Protein AF-A0A1V6IYC0-F1 (afdb_monomer_lite)

Sequence (148 aa):
MALGGWWGLRRTATATPRTLAKLHAVLAGYLLIMAGVLRLMAVGTWQHGTGGELAFLLLAVGVGIVVGWEFPLATRLHWAANPAAAARGAVYGADILGSCLGALLVSLWALPLYGIPATLLGLAALNLGMAAIARLPGSLRRMAPRHS

Structure (mmCIF, N/CA/C/O backbone):
data_AF-A0A1V6IYC0-F1
#
_entry.id   AF-A0A1V6IYC0-F1
#
loop_
_atom_site.group_PDB
_atom_site.id
_atom_site.type_symbol
_atom_site.label_atom_id
_atom_site.label_alt_id
_atom_site.label_comp_id
_atom_site.label_asym_id
_atom_site.label_entity_id
_atom_site.label_seq_id
_atom_site.pdbx_PDB_ins_code
_atom_site.Cartn_x
_atom_site.Cartn_y
_atom_site.Cartn_z
_atom_site.occupancy
_atom_site.B_iso_or_equiv
_atom_site.auth_seq_id
_atom_site.auth_comp_id
_atom_site.auth_asym_id
_atom_site.auth_atom_id
_atom_site.pdbx_PDB_model_num
ATOM 1 N N . MET A 1 1 ? 8.748 -6.567 6.849 1.00 80.62 1 MET A N 1
ATOM 2 C CA . MET A 1 1 ? 7.495 -6.875 7.574 1.00 80.62 1 MET A CA 1
ATOM 3 C C . MET A 1 1 ? 7.713 -6.906 9.085 1.00 80.62 1 MET A C 1
ATOM 5 O O . MET A 1 1 ? 7.241 -5.999 9.757 1.00 80.62 1 MET A O 1
ATOM 9 N N . ALA A 1 2 ? 8.487 -7.859 9.626 1.00 86.81 2 ALA A N 1
ATOM 10 C CA . ALA A 1 2 ? 8.685 -8.009 11.079 1.00 86.81 2 ALA A CA 1
ATOM 11 C C . ALA A 1 2 ? 9.170 -6.731 11.799 1.00 86.81 2 ALA A C 1
ATOM 13 O O . ALA A 1 2 ? 8.614 -6.360 12.830 1.00 86.81 2 ALA A O 1
ATOM 14 N N . LEU A 1 3 ? 10.142 -6.013 11.219 1.00 87.06 3 LEU A N 1
ATOM 15 C CA . LEU A 1 3 ? 10.632 -4.732 11.754 1.00 87.06 3 LEU A CA 1
ATOM 16 C C . LEU A 1 3 ? 9.527 -3.668 11.851 1.00 87.06 3 LEU A C 1
ATOM 18 O O . LEU A 1 3 ? 9.419 -2.982 12.865 1.00 87.06 3 LEU A O 1
ATOM 22 N N . GLY A 1 4 ? 8.682 -3.564 10.823 1.00 85.19 4 GLY A N 1
ATOM 23 C CA . GLY A 1 4 ? 7.540 -2.649 10.792 1.00 85.19 4 GLY A CA 1
ATOM 24 C C . GLY A 1 4 ? 6.490 -2.978 11.847 1.00 85.19 4 GLY A C 1
ATOM 25 O O . GLY A 1 4 ? 6.042 -2.091 12.569 1.00 85.19 4 GLY A O 1
ATOM 26 N N . GLY A 1 5 ? 6.159 -4.263 12.000 1.00 85.31 5 GLY A N 1
ATOM 27 C CA . GLY A 1 5 ? 5.210 -4.730 13.013 1.00 85.31 5 GLY A CA 1
ATOM 28 C C . GLY A 1 5 ? 5.706 -4.492 14.435 1.00 85.31 5 GLY A C 1
ATOM 29 O O . GLY A 1 5 ? 4.982 -3.940 15.263 1.00 85.31 5 GLY A O 1
ATOM 30 N N . TRP A 1 6 ? 6.971 -4.821 14.708 1.00 86.19 6 TRP A N 1
ATOM 31 C CA . TRP A 1 6 ? 7.609 -4.559 15.999 1.00 86.19 6 TRP A CA 1
ATOM 32 C C . TRP A 1 6 ? 7.639 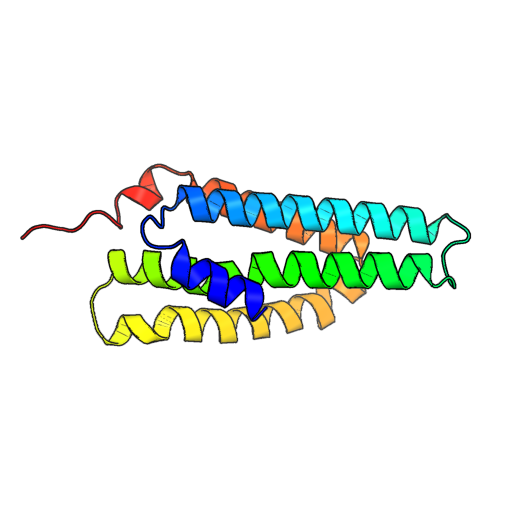-3.067 16.338 1.00 86.19 6 TRP A C 1
ATOM 34 O O . TRP A 1 6 ? 7.273 -2.665 17.446 1.00 86.19 6 TRP A O 1
ATOM 44 N N . TRP A 1 7 ? 8.030 -2.231 15.373 1.00 84.50 7 TRP A N 1
ATOM 45 C CA . TRP A 1 7 ? 8.037 -0.784 15.551 1.00 84.50 7 TRP A CA 1
ATOM 46 C C . TRP A 1 7 ? 6.620 -0.242 15.772 1.00 84.50 7 TRP A C 1
ATOM 48 O O . TRP A 1 7 ? 6.386 0.583 16.663 1.00 84.50 7 TRP A O 1
ATOM 58 N N . GLY A 1 8 ? 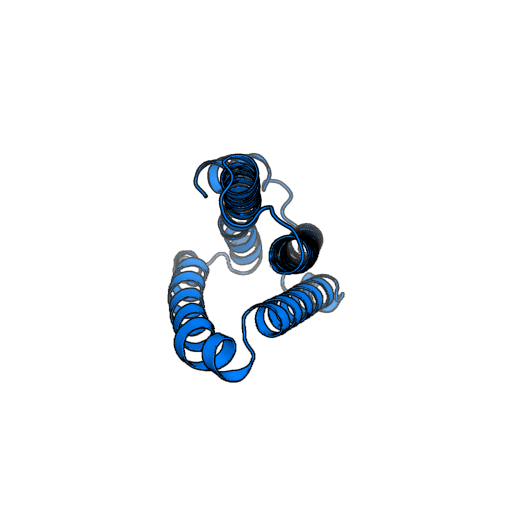5.655 -0.770 15.023 1.00 82.12 8 GLY A N 1
ATOM 59 C CA . GLY A 1 8 ? 4.251 -0.433 15.143 1.00 82.12 8 GLY A CA 1
ATOM 60 C C . GLY A 1 8 ? 3.669 -0.752 16.511 1.00 82.12 8 GLY A C 1
ATOM 61 O O . GLY A 1 8 ? 3.009 0.103 17.098 1.00 82.12 8 GLY A O 1
ATOM 62 N N . LEU A 1 9 ? 3.971 -1.917 17.088 1.00 84.88 9 LEU A N 1
ATOM 63 C CA . LEU A 1 9 ? 3.534 -2.273 18.444 1.00 84.88 9 LEU A CA 1
ATOM 64 C C . LEU A 1 9 ? 4.001 -1.256 19.495 1.00 84.88 9 LEU A C 1
ATOM 66 O O . LEU A 1 9 ? 3.251 -0.943 20.418 1.00 84.88 9 LEU A O 1
ATOM 70 N N . ARG A 1 10 ? 5.216 -0.714 19.340 1.00 82.31 10 ARG A N 1
ATOM 71 C CA . ARG A 1 10 ? 5.810 0.243 20.288 1.00 82.31 10 ARG A CA 1
ATOM 72 C C . ARG A 1 10 ? 5.274 1.667 20.144 1.00 82.31 10 ARG A C 1
ATOM 74 O O . ARG A 1 10 ? 5.254 2.400 21.126 1.00 82.31 10 ARG A O 1
ATOM 81 N N . ARG A 1 11 ? 4.859 2.083 18.941 1.00 76.56 11 ARG A N 1
ATOM 82 C CA . ARG A 1 11 ? 4.431 3.470 18.654 1.00 76.56 11 ARG A CA 1
ATOM 83 C C . ARG A 1 11 ? 2.922 3.666 18.504 1.00 76.56 11 ARG A C 1
ATOM 85 O O . ARG A 1 11 ? 2.473 4.794 18.339 1.00 76.56 11 ARG A O 1
ATOM 92 N N . THR A 1 12 ? 2.122 2.607 18.585 1.00 68.06 12 THR A N 1
ATOM 93 C CA . THR A 1 12 ? 0.657 2.675 18.400 1.00 68.06 12 THR A CA 1
ATOM 94 C C . THR A 1 12 ? -0.134 3.049 19.659 1.00 68.06 12 THR A C 1
ATOM 96 O O . THR A 1 12 ? -1.361 2.982 19.644 1.00 68.06 12 THR A O 1
ATOM 99 N N . ALA A 1 13 ? 0.529 3.510 20.728 1.00 66.50 13 ALA A N 1
ATOM 100 C CA . ALA A 1 13 ? -0.144 3.994 21.939 1.00 66.50 13 ALA A CA 1
ATOM 101 C C . ALA A 1 13 ? -1.122 5.158 21.662 1.00 66.50 13 ALA A C 1
ATOM 103 O O . ALA A 1 13 ? -2.119 5.301 22.360 1.00 66.50 13 ALA A O 1
ATOM 104 N N . THR A 1 14 ? -0.874 5.947 20.609 1.00 66.06 14 THR A N 1
ATOM 105 C CA . THR A 1 14 ? -1.708 7.078 20.165 1.00 66.06 14 THR A CA 1
ATOM 106 C C . THR A 1 14 ? -2.239 6.877 18.740 1.00 66.06 14 THR A C 1
ATOM 108 O O . THR A 1 14 ? -2.252 7.794 17.916 1.00 66.06 14 THR A O 1
ATOM 111 N N . ALA A 1 15 ? -2.645 5.647 18.405 1.00 76.81 15 ALA A N 1
ATOM 112 C CA . ALA A 1 15 ? -3.233 5.327 17.107 1.00 76.81 15 ALA A CA 1
ATOM 113 C C . ALA A 1 15 ? -4.464 6.209 16.826 1.00 76.81 15 ALA A C 1
ATOM 115 O O . ALA A 1 15 ? -5.441 6.187 17.568 1.00 76.81 15 ALA A O 1
ATOM 116 N N . THR A 1 16 ? -4.424 6.978 15.735 1.00 84.88 16 THR A N 1
ATOM 117 C CA . THR A 1 16 ? -5.553 7.805 15.283 1.00 84.88 16 THR A CA 1
ATOM 118 C C . THR A 1 16 ? -5.865 7.526 13.813 1.00 84.88 16 THR A C 1
ATOM 120 O O . THR A 1 16 ? -4.962 7.129 13.068 1.00 84.88 16 THR A O 1
ATOM 123 N N . PRO A 1 17 ? -7.093 7.812 13.342 1.00 85.44 17 PRO A N 1
ATOM 124 C CA . PRO A 1 17 ? -7.421 7.745 11.915 1.00 85.44 17 PRO A CA 1
ATOM 125 C C . PRO A 1 17 ? -6.500 8.609 11.042 1.00 85.44 17 PRO A C 1
ATOM 127 O O . PRO A 1 17 ? -6.187 8.252 9.911 1.00 85.44 17 PRO A O 1
ATOM 130 N N . ARG A 1 18 ? -5.956 9.706 11.591 1.00 87.50 18 ARG A N 1
ATOM 131 C CA . ARG A 1 18 ? -4.946 10.528 10.905 1.00 87.50 18 ARG A CA 1
ATOM 132 C C . ARG A 1 18 ? -3.634 9.778 10.678 1.00 87.50 18 ARG A C 1
ATOM 134 O O . ARG A 1 18 ? -3.000 9.987 9.648 1.00 87.50 18 ARG A O 1
ATOM 141 N N . THR A 1 19 ? -3.216 8.927 11.613 1.00 89.75 19 THR A N 1
ATOM 142 C CA . THR A 1 19 ? -2.029 8.075 11.447 1.00 89.75 19 THR A CA 1
ATOM 143 C C . THR A 1 19 ? -2.251 7.060 10.328 1.00 89.75 19 THR A C 1
ATOM 145 O O . THR A 1 19 ? -1.375 6.904 9.483 1.00 89.75 19 THR A O 1
ATOM 148 N N . LEU A 1 20 ? -3.443 6.457 10.258 1.00 90.38 20 LEU A N 1
ATOM 149 C CA . LEU A 1 20 ? -3.821 5.550 9.169 1.00 90.38 20 LEU A CA 1
ATOM 150 C C . LEU A 1 20 ? -3.839 6.278 7.814 1.00 90.38 20 LEU A C 1
ATOM 152 O O . LEU A 1 20 ? -3.267 5.801 6.839 1.00 90.38 20 LEU A O 1
ATOM 156 N N . ALA A 1 21 ? -4.392 7.494 7.773 1.00 93.00 21 ALA A N 1
ATOM 157 C CA . ALA A 1 21 ? -4.380 8.323 6.572 1.00 93.00 21 ALA A CA 1
ATOM 158 C C . ALA A 1 21 ? -2.961 8.669 6.096 1.00 93.00 21 ALA A C 1
ATOM 160 O O . ALA A 1 21 ? -2.693 8.702 4.896 1.00 93.00 21 ALA A O 1
ATOM 161 N N . LYS A 1 22 ? -2.044 8.958 7.028 1.00 93.12 22 LYS A N 1
ATOM 162 C CA . LYS A 1 22 ? -0.630 9.196 6.706 1.00 93.12 22 LYS A CA 1
ATOM 163 C C . LYS A 1 22 ? 0.027 7.936 6.147 1.00 93.12 22 LYS A C 1
ATOM 165 O O . LYS A 1 22 ? 0.766 8.050 5.178 1.00 93.12 22 LYS A O 1
ATOM 170 N N . LEU A 1 23 ? -0.264 6.766 6.715 1.00 94.00 23 LEU A N 1
ATOM 171 C CA . LEU A 1 23 ? 0.291 5.492 6.259 1.00 94.00 23 LEU A CA 1
ATOM 172 C C . LEU A 1 23 ? -0.112 5.203 4.807 1.00 94.00 23 LEU A C 1
ATOM 174 O O . LEU A 1 23 ? 0.765 5.004 3.970 1.00 94.00 23 LEU A O 1
ATOM 178 N N . HIS A 1 24 ? -1.401 5.303 4.469 1.00 95.88 24 HIS A N 1
ATOM 179 C CA . HIS A 1 24 ? -1.846 5.124 3.083 1.00 95.88 24 HIS A CA 1
ATOM 180 C C . HIS A 1 24 ? -1.289 6.193 2.130 1.00 95.88 24 HIS A C 1
ATOM 182 O O . HIS A 1 24 ? -0.925 5.879 1.001 1.00 95.88 24 HIS A O 1
ATOM 188 N N . ALA A 1 25 ? -1.135 7.447 2.572 1.00 96.25 25 ALA A N 1
ATOM 189 C CA . ALA A 1 25 ? -0.479 8.472 1.754 1.00 96.25 25 ALA A CA 1
ATOM 190 C C . ALA A 1 25 ? 1.003 8.143 1.476 1.00 96.25 25 ALA A C 1
ATOM 192 O O . ALA A 1 25 ? 1.482 8.359 0.364 1.00 96.25 25 ALA A O 1
ATOM 193 N N . VAL A 1 26 ? 1.719 7.587 2.460 1.00 96.38 26 VAL A N 1
ATOM 194 C CA . VAL A 1 26 ? 3.101 7.109 2.289 1.00 96.38 26 VAL A CA 1
ATOM 195 C C . VAL A 1 26 ? 3.151 5.919 1.330 1.00 96.38 26 VAL A C 1
ATOM 197 O O . VAL A 1 26 ? 4.012 5.901 0.455 1.00 96.38 26 VAL A O 1
ATOM 200 N N . LEU A 1 27 ? 2.220 4.965 1.432 1.00 96.69 27 LEU A N 1
ATOM 201 C CA . LEU A 1 27 ? 2.122 3.841 0.493 1.00 96.69 27 LEU A CA 1
ATOM 202 C C . LEU A 1 27 ? 1.836 4.309 -0.938 1.00 96.69 27 LEU A C 1
ATOM 204 O O . LEU A 1 27 ? 2.471 3.829 -1.873 1.00 96.69 27 LEU A O 1
ATOM 208 N N . ALA A 1 28 ? 0.946 5.288 -1.120 1.00 97.56 28 ALA A N 1
ATOM 209 C CA . ALA A 1 28 ? 0.713 5.894 -2.427 1.00 97.56 28 ALA A CA 1
ATOM 210 C C . ALA A 1 28 ? 1.990 6.537 -2.984 1.00 97.56 28 ALA A C 1
ATOM 212 O O . ALA A 1 28 ? 2.366 6.271 -4.123 1.00 97.56 28 ALA A O 1
ATOM 213 N N . GLY A 1 29 ? 2.696 7.329 -2.170 1.00 97.12 29 GLY A N 1
ATOM 214 C CA . GLY A 1 29 ? 3.981 7.917 -2.552 1.00 97.12 29 GLY A CA 1
ATOM 215 C C . GLY A 1 29 ? 5.020 6.858 -2.928 1.00 97.12 29 GLY A C 1
ATOM 216 O O . GLY A 1 29 ? 5.684 6.988 -3.952 1.00 97.12 29 GLY A O 1
ATOM 217 N N . TYR A 1 30 ? 5.108 5.773 -2.158 1.00 96.25 30 TYR A N 1
ATOM 218 C CA . TYR A 1 30 ? 5.981 4.640 -2.455 1.00 96.25 30 TYR A CA 1
ATOM 219 C C . TYR A 1 30 ? 5.653 3.996 -3.809 1.00 96.25 30 TYR A C 1
ATOM 221 O O . TYR A 1 30 ? 6.560 3.745 -4.598 1.00 96.25 30 TYR A O 1
ATOM 229 N N . LEU A 1 31 ? 4.373 3.765 -4.111 1.00 96.44 31 LEU A N 1
ATOM 230 C CA . LEU A 1 31 ? 3.940 3.181 -5.385 1.00 96.44 31 LEU A CA 1
ATOM 231 C C . LEU A 1 31 ? 4.273 4.089 -6.578 1.00 96.44 31 LEU A C 1
ATOM 233 O O . LEU A 1 31 ? 4.700 3.594 -7.620 1.00 96.44 31 LEU A O 1
ATOM 237 N N . LEU A 1 32 ? 4.148 5.410 -6.417 1.00 96.19 32 LEU A N 1
ATOM 238 C CA . LEU A 1 32 ? 4.557 6.383 -7.435 1.00 96.19 32 LEU A CA 1
ATOM 239 C C . LEU A 1 32 ? 6.076 6.394 -7.641 1.00 96.19 32 LEU A C 1
ATOM 241 O O . LEU A 1 32 ? 6.537 6.411 -8.782 1.00 96.19 32 LEU A O 1
ATOM 245 N N . ILE A 1 33 ? 6.852 6.337 -6.553 1.00 94.00 33 ILE A N 1
ATOM 246 C CA . ILE A 1 33 ? 8.314 6.216 -6.615 1.00 94.00 33 ILE A CA 1
ATOM 247 C C . ILE A 1 33 ? 8.696 4.924 -7.338 1.00 94.00 33 ILE A C 1
ATOM 249 O O . ILE A 1 33 ? 9.504 4.970 -8.259 1.00 94.00 33 ILE A O 1
ATOM 253 N N . MET A 1 34 ? 8.082 3.792 -6.983 1.00 91.75 34 MET A N 1
ATOM 254 C CA . MET A 1 34 ? 8.319 2.503 -7.636 1.00 91.75 34 MET A CA 1
ATOM 255 C C . MET A 1 34 ? 8.002 2.569 -9.135 1.00 91.75 34 MET A C 1
ATOM 257 O O . MET A 1 34 ? 8.819 2.151 -9.950 1.00 91.75 34 MET A O 1
ATOM 261 N N . ALA A 1 35 ? 6.864 3.151 -9.524 1.00 92.44 35 ALA A N 1
ATOM 262 C CA . ALA A 1 35 ? 6.512 3.332 -10.932 1.00 92.44 35 ALA A CA 1
ATOM 263 C C . ALA A 1 35 ? 7.540 4.202 -11.681 1.00 92.44 35 ALA A C 1
ATOM 265 O O . ALA A 1 35 ? 7.922 3.879 -12.807 1.00 92.44 35 ALA A O 1
ATOM 266 N N . GLY A 1 36 ? 8.025 5.275 -11.047 1.00 90.31 36 GLY A N 1
ATOM 267 C CA . GLY A 1 36 ? 9.087 6.126 -11.583 1.00 90.31 36 GLY A CA 1
ATOM 268 C C . GLY A 1 36 ? 10.410 5.380 -11.753 1.00 90.31 36 GLY A C 1
ATOM 269 O O . GLY A 1 36 ? 10.997 5.421 -12.832 1.00 90.31 36 GLY A O 1
ATOM 270 N N . VAL A 1 37 ? 10.845 4.644 -10.727 1.00 88.06 37 VAL A N 1
ATOM 271 C CA . VAL A 1 37 ? 12.069 3.829 -10.756 1.00 88.06 37 VAL A CA 1
ATOM 272 C C . VAL A 1 37 ? 11.992 2.783 -11.864 1.00 88.06 37 VAL A C 1
ATOM 274 O O . VAL A 1 37 ? 12.907 2.706 -12.677 1.00 88.06 37 VAL A O 1
ATOM 277 N N . LEU A 1 38 ? 10.891 2.036 -11.966 1.00 87.12 38 LEU A N 1
ATOM 278 C CA . LEU A 1 38 ? 10.713 1.039 -13.025 1.00 87.12 38 LEU A CA 1
ATOM 279 C C . LEU A 1 38 ? 10.727 1.668 -14.420 1.00 87.12 38 LEU A C 1
ATOM 281 O O . LEU A 1 38 ? 11.310 1.101 -15.340 1.00 87.12 38 LEU A O 1
ATOM 285 N N . ARG A 1 39 ? 10.144 2.860 -14.588 1.00 87.19 39 ARG A N 1
ATOM 286 C CA . ARG A 1 39 ? 10.190 3.586 -15.863 1.00 87.19 39 ARG A CA 1
ATOM 287 C C . ARG A 1 39 ? 11.608 4.033 -16.223 1.00 87.19 39 ARG A C 1
ATOM 289 O O . ARG A 1 39 ? 11.990 3.921 -17.382 1.00 87.19 39 ARG A O 1
ATOM 296 N N . LEU A 1 40 ? 12.388 4.514 -15.256 1.00 84.69 40 LEU A N 1
ATOM 297 C CA . LEU A 1 40 ? 13.792 4.877 -15.473 1.00 84.69 40 LEU A CA 1
ATOM 298 C C . LEU A 1 40 ? 14.640 3.646 -15.821 1.00 84.69 40 LEU A C 1
ATOM 300 O O . LEU A 1 40 ? 15.459 3.706 -16.735 1.00 84.69 40 LEU A O 1
ATOM 304 N N . MET A 1 41 ? 14.394 2.519 -15.151 1.00 80.50 41 MET A N 1
ATOM 305 C CA . MET A 1 41 ? 15.053 1.238 -15.434 1.00 80.50 41 MET A CA 1
ATOM 306 C C . MET A 1 41 ? 14.681 0.684 -16.814 1.00 80.50 41 MET A C 1
ATOM 308 O O . MET A 1 41 ? 15.516 0.073 -17.471 1.00 80.50 41 MET A O 1
ATOM 312 N N . ALA A 1 42 ? 13.452 0.921 -17.280 1.00 80.44 42 ALA A N 1
ATOM 313 C CA . ALA A 1 42 ? 13.000 0.485 -18.599 1.00 80.44 42 ALA A CA 1
ATOM 314 C C . ALA A 1 42 ? 13.670 1.245 -19.759 1.00 80.44 42 ALA A C 1
ATOM 316 O O . ALA A 1 42 ? 13.773 0.700 -20.853 1.00 80.44 42 ALA A O 1
ATOM 317 N N . VAL A 1 43 ? 14.107 2.490 -19.535 1.00 79.50 43 VAL A N 1
ATOM 318 C CA . VAL A 1 43 ? 14.720 3.351 -20.568 1.00 79.50 43 VAL A CA 1
ATOM 319 C C . VAL A 1 43 ? 16.254 3.404 -20.448 1.00 79.50 43 VAL A C 1
ATOM 321 O O . VAL A 1 43 ? 16.936 3.775 -21.400 1.00 79.50 43 VAL A O 1
ATOM 324 N N . GLY A 1 44 ? 16.819 3.044 -19.292 1.00 70.06 44 GLY A N 1
ATOM 325 C CA . GLY A 1 44 ? 18.258 3.088 -19.020 1.00 70.06 44 GLY A CA 1
ATOM 326 C C . GLY A 1 44 ? 18.994 1.757 -19.222 1.00 70.06 44 GLY A C 1
ATOM 327 O O . GLY A 1 44 ? 18.404 0.685 -19.259 1.00 70.06 44 GLY A O 1
ATOM 328 N N . THR A 1 45 ? 20.328 1.815 -19.249 1.00 63.41 45 THR A N 1
ATOM 329 C CA . THR A 1 45 ? 21.243 0.653 -19.345 1.00 63.41 45 THR A CA 1
ATOM 330 C C . THR A 1 45 ? 21.339 -0.190 -18.061 1.00 63.41 45 THR A C 1
ATOM 332 O O . THR A 1 45 ? 22.124 -1.132 -17.986 1.00 63.41 45 THR A O 1
ATOM 335 N N . TRP A 1 46 ? 20.542 0.125 -17.036 1.00 57.53 46 TRP A N 1
ATOM 336 C CA . TRP A 1 46 ? 20.622 -0.441 -15.680 1.00 57.53 46 TRP A CA 1
ATOM 337 C C . TRP A 1 46 ? 19.895 -1.786 -15.527 1.00 57.53 46 TRP A C 1
ATOM 339 O O . TRP A 1 46 ? 19.641 -2.235 -14.413 1.00 57.53 46 TRP A O 1
ATOM 349 N N . GLN A 1 47 ? 19.565 -2.445 -16.638 1.00 62.81 47 GLN A N 1
ATOM 350 C CA . GLN A 1 47 ? 18.758 -3.665 -16.643 1.00 62.81 47 GLN A CA 1
ATOM 351 C C . GLN A 1 47 ? 19.465 -4.878 -16.007 1.00 62.81 47 GLN A C 1
ATOM 353 O O . GLN A 1 47 ? 18.782 -5.781 -15.539 1.00 62.81 47 GLN A O 1
ATOM 358 N N . HIS A 1 48 ? 20.806 -4.898 -15.952 1.00 60.56 48 HIS A N 1
ATOM 359 C CA . HIS A 1 48 ? 21.587 -6.075 -15.525 1.00 60.56 48 HIS A CA 1
ATOM 360 C C . HIS A 1 48 ? 22.749 -5.743 -14.564 1.00 60.56 48 HIS A C 1
ATOM 362 O O . HIS A 1 48 ? 23.812 -6.355 -14.630 1.00 60.56 48 HIS A O 1
ATOM 368 N N . GLY A 1 49 ? 22.581 -4.747 -13.688 1.00 72.75 49 GLY A N 1
ATOM 369 C CA . GLY A 1 49 ? 23.620 -4.325 -12.740 1.00 72.75 49 GLY A CA 1
ATOM 370 C C . GLY A 1 49 ? 23.232 -4.520 -11.275 1.00 72.75 49 GLY A C 1
ATOM 371 O O . GLY A 1 49 ? 22.077 -4.324 -10.899 1.00 72.75 49 GLY A O 1
ATOM 372 N N . THR A 1 50 ? 24.227 -4.777 -10.422 1.00 80.94 50 THR A N 1
ATOM 373 C CA . THR A 1 50 ? 24.085 -4.860 -8.952 1.00 80.94 50 THR A CA 1
ATOM 374 C C . THR A 1 50 ? 23.407 -3.629 -8.335 1.00 80.94 50 THR A C 1
ATOM 376 O O . THR A 1 50 ? 22.748 -3.725 -7.301 1.00 80.94 50 THR A O 1
ATOM 379 N N . GLY A 1 51 ? 23.512 -2.464 -8.986 1.00 81.69 51 GLY A N 1
ATOM 380 C CA . GLY A 1 51 ? 22.826 -1.238 -8.573 1.00 81.69 51 GLY A CA 1
ATOM 381 C C . GLY A 1 51 ? 21.296 -1.311 -8.669 1.00 81.69 51 GLY A C 1
ATOM 382 O O . GLY A 1 51 ? 20.613 -0.800 -7.782 1.00 81.69 51 GLY A O 1
ATOM 383 N N . GLY A 1 52 ? 20.747 -1.961 -9.702 1.00 81.94 52 GLY A N 1
ATOM 384 C CA . GLY A 1 52 ? 19.298 -2.122 -9.877 1.00 81.94 52 GLY A CA 1
ATOM 385 C C . GLY A 1 52 ? 18.700 -3.091 -8.856 1.00 81.94 52 GLY A C 1
ATOM 386 O O . GLY A 1 52 ? 17.678 -2.793 -8.235 1.00 81.94 52 GLY A O 1
ATOM 387 N N . GLU A 1 53 ? 19.390 -4.205 -8.608 1.00 85.62 53 GLU A N 1
ATOM 388 C CA . GLU A 1 53 ? 19.022 -5.182 -7.578 1.00 85.62 53 GLU A CA 1
ATOM 389 C C . GLU A 1 53 ? 19.034 -4.562 -6.180 1.00 85.62 53 GLU A C 1
ATOM 391 O O . GLU A 1 53 ? 18.068 -4.702 -5.427 1.00 85.62 53 GLU A O 1
ATOM 396 N N . LEU A 1 54 ? 20.089 -3.813 -5.839 1.00 88.50 54 LEU A N 1
ATOM 397 C CA . LEU A 1 54 ? 20.185 -3.141 -4.547 1.00 88.50 54 LEU A CA 1
ATOM 398 C C . LEU A 1 54 ? 19.064 -2.111 -4.364 1.00 88.50 54 LEU A C 1
ATOM 400 O O . LEU A 1 54 ? 18.444 -2.064 -3.302 1.00 88.50 54 LEU A O 1
ATOM 404 N N . ALA A 1 55 ? 18.762 -1.317 -5.395 1.00 85.31 55 ALA A N 1
ATOM 405 C CA . ALA A 1 55 ? 17.654 -0.366 -5.356 1.00 85.31 55 ALA A CA 1
ATOM 406 C C . ALA A 1 55 ? 16.308 -1.073 -5.121 1.00 85.31 55 ALA A C 1
ATOM 408 O O . ALA A 1 55 ? 15.525 -0.646 -4.269 1.00 85.31 55 ALA A O 1
ATOM 409 N N . PHE A 1 56 ? 16.059 -2.185 -5.817 1.00 85.81 56 PHE A N 1
ATOM 410 C CA . PHE A 1 56 ? 14.856 -2.991 -5.630 1.00 85.81 56 PHE A CA 1
ATOM 411 C C . PHE A 1 56 ? 14.764 -3.575 -4.213 1.00 85.81 56 PHE A C 1
ATOM 413 O O . PHE A 1 56 ? 13.717 -3.470 -3.572 1.00 85.81 56 PHE A O 1
ATOM 420 N N . LEU A 1 57 ? 15.858 -4.126 -3.679 1.00 91.44 57 LEU A N 1
ATOM 421 C CA . LEU A 1 57 ? 15.908 -4.674 -2.321 1.00 91.44 57 LEU A CA 1
ATOM 422 C C . LEU A 1 57 ? 15.657 -3.602 -1.257 1.00 91.44 57 LEU A C 1
ATOM 424 O O . LEU A 1 57 ? 14.882 -3.827 -0.328 1.00 91.44 57 LEU A O 1
ATOM 428 N N . LEU A 1 58 ? 16.255 -2.418 -1.399 1.00 91.56 58 LEU A N 1
ATOM 429 C CA . LEU A 1 58 ? 16.024 -1.297 -0.485 1.00 91.56 58 LEU A CA 1
ATOM 430 C C . LEU A 1 58 ? 14.562 -0.840 -0.517 1.00 91.56 58 LEU A C 1
ATOM 432 O O . LEU A 1 58 ? 13.959 -0.614 0.536 1.00 91.56 58 LEU A O 1
ATOM 436 N N . LEU A 1 59 ? 13.963 -0.768 -1.708 1.00 91.44 59 LEU A N 1
ATOM 437 C CA . LEU A 1 59 ? 12.539 -0.484 -1.860 1.00 91.44 59 LEU A CA 1
ATOM 438 C C . LEU A 1 59 ? 11.681 -1.574 -1.203 1.00 91.44 59 LEU A C 1
ATOM 440 O O . LEU A 1 59 ? 10.714 -1.239 -0.515 1.00 91.44 59 LEU A O 1
ATOM 444 N N . ALA A 1 60 ? 12.020 -2.854 -1.370 1.00 92.38 60 ALA A N 1
ATOM 445 C CA . ALA A 1 60 ? 11.300 -3.976 -0.769 1.00 92.38 60 ALA A CA 1
ATOM 446 C C . ALA A 1 60 ? 11.365 -3.949 0.770 1.00 92.38 60 ALA A C 1
ATOM 448 O O . ALA A 1 60 ? 10.351 -4.138 1.450 1.00 92.38 60 ALA A O 1
ATOM 449 N N . VAL A 1 61 ? 12.534 -3.640 1.337 1.00 93.94 61 VAL A N 1
ATOM 450 C CA . VAL A 1 61 ? 12.698 -3.431 2.783 1.00 93.94 61 VAL A CA 1
ATOM 451 C C . VAL A 1 61 ? 11.842 -2.255 3.252 1.00 93.94 61 VAL A C 1
ATOM 453 O O . VAL A 1 61 ? 11.103 -2.393 4.230 1.00 93.94 61 VAL A O 1
ATOM 456 N N . GLY A 1 62 ? 11.891 -1.128 2.536 1.00 93.12 62 GLY A N 1
ATOM 457 C CA . GLY A 1 62 ? 11.136 0.081 2.860 1.00 93.12 62 GLY A CA 1
ATOM 458 C C . GLY A 1 62 ? 9.631 -0.170 2.948 1.00 93.12 62 GLY A C 1
ATOM 459 O O . GLY A 1 62 ? 9.025 0.076 3.994 1.00 93.12 62 GLY A O 1
ATOM 460 N N . VAL A 1 63 ? 9.025 -0.734 1.900 1.00 94.06 63 VAL A N 1
ATOM 461 C CA . VAL A 1 63 ? 7.584 -1.049 1.920 1.00 94.06 63 VAL A CA 1
ATOM 462 C C . VAL A 1 63 ? 7.249 -2.113 2.951 1.00 94.06 63 VAL A C 1
ATOM 464 O O . VAL A 1 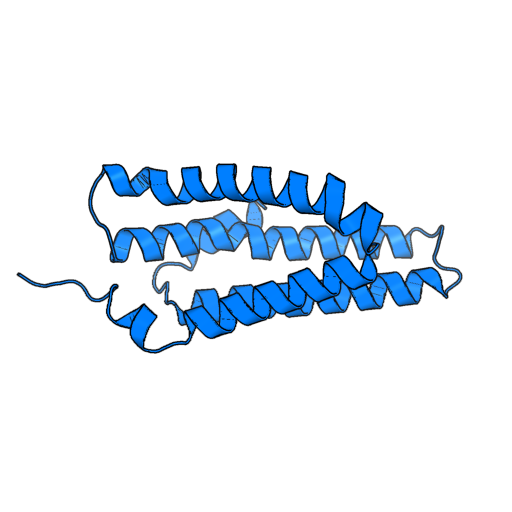63 ? 6.240 -2.002 3.640 1.00 94.06 63 VAL A O 1
ATOM 467 N N . GLY A 1 64 ? 8.131 -3.095 3.150 1.00 93.38 64 GLY A N 1
ATOM 468 C CA . GLY A 1 64 ? 7.956 -4.109 4.177 1.00 93.38 64 GLY A CA 1
ATOM 469 C C . GLY A 1 64 ? 7.923 -3.533 5.595 1.00 93.38 64 GLY A C 1
ATOM 470 O O . GLY A 1 64 ? 7.317 -4.142 6.475 1.00 93.38 64 GLY A O 1
ATOM 471 N N . ILE A 1 65 ? 8.573 -2.400 5.863 1.00 93.06 65 ILE A N 1
ATOM 472 C CA . ILE A 1 65 ? 8.463 -1.699 7.151 1.00 93.06 65 ILE A CA 1
ATOM 473 C C . ILE A 1 65 ? 7.120 -0.968 7.238 1.00 93.06 65 ILE A C 1
ATOM 475 O O . ILE A 1 65 ? 6.433 -1.088 8.251 1.00 93.06 65 ILE A O 1
ATOM 479 N N . VAL A 1 66 ? 6.725 -0.249 6.185 1.00 92.44 66 VAL A N 1
ATOM 480 C CA . VAL A 1 66 ? 5.477 0.534 6.174 1.00 92.44 66 VAL A CA 1
ATOM 481 C C . VAL A 1 66 ? 4.251 -0.374 6.303 1.00 92.44 66 VAL A C 1
ATOM 483 O O . VAL A 1 66 ? 3.451 -0.180 7.215 1.00 92.44 66 VAL A O 1
ATOM 486 N N . VAL A 1 67 ? 4.142 -1.405 5.462 1.00 91.88 67 VAL A N 1
ATOM 487 C CA . VAL A 1 67 ? 3.030 -2.373 5.491 1.00 91.88 67 VAL A CA 1
ATOM 488 C C . VAL A 1 67 ? 3.037 -3.176 6.792 1.00 91.88 67 VAL A C 1
ATOM 490 O O . VAL A 1 67 ? 1.993 -3.415 7.387 1.00 91.88 67 VAL A O 1
ATOM 493 N N . GLY A 1 68 ? 4.218 -3.512 7.323 1.00 91.38 68 GLY A N 1
ATOM 494 C CA . GLY A 1 68 ? 4.322 -4.188 8.619 1.00 91.38 68 GLY A CA 1
ATOM 495 C C . GLY A 1 68 ? 3.710 -3.390 9.781 1.00 91.38 68 GLY A C 1
ATOM 496 O O . GLY A 1 68 ? 3.238 -3.986 10.746 1.00 91.38 68 GLY A O 1
ATOM 497 N N . TRP A 1 69 ? 3.693 -2.056 9.701 1.00 91.88 69 TRP A N 1
ATOM 498 C CA . TRP A 1 69 ? 3.078 -1.193 10.715 1.00 91.88 69 TRP A CA 1
ATOM 499 C C . TRP A 1 69 ? 1.545 -1.107 10.580 1.00 91.88 69 TRP A C 1
ATOM 501 O O . TRP A 1 69 ? 0.844 -0.839 11.560 1.00 91.88 69 TRP A O 1
ATOM 511 N N . GLU A 1 70 ? 0.999 -1.370 9.398 1.00 91.88 70 GLU A N 1
ATOM 512 C CA . GLU A 1 70 ? -0.429 -1.225 9.115 1.00 91.88 70 GLU A CA 1
ATOM 513 C C . GLU A 1 70 ? -1.291 -2.130 10.001 1.00 91.88 70 GLU A C 1
ATOM 515 O O . GLU A 1 70 ? -2.239 -1.661 10.635 1.00 91.88 70 GLU A O 1
ATOM 520 N N . PHE A 1 71 ? -0.900 -3.398 10.146 1.00 91.00 71 PHE A N 1
ATOM 521 C CA . PHE A 1 71 ? -1.671 -4.381 10.904 1.00 91.00 71 PHE A CA 1
ATOM 522 C C . PHE A 1 71 ? -1.824 -4.029 12.404 1.00 91.00 71 PHE A C 1
ATOM 524 O O . PHE A 1 71 ? -2.964 -3.957 12.884 1.00 91.00 71 PHE A O 1
ATOM 531 N N . PRO A 1 72 ? -0.749 -3.730 13.172 1.00 90.38 72 PRO A N 1
ATOM 532 C CA . PRO A 1 72 ? -0.886 -3.264 14.556 1.00 90.38 72 PRO A CA 1
ATOM 533 C C . PRO A 1 72 ? -1.715 -1.985 14.701 1.00 90.38 72 PRO A C 1
ATOM 535 O O . PRO A 1 72 ? -2.457 -1.834 15.675 1.00 90.38 72 PRO A O 1
ATOM 538 N N . LEU A 1 73 ? -1.590 -1.056 13.748 1.00 90.19 73 LEU A N 1
ATOM 539 C CA . LEU A 1 73 ? -2.313 0.212 13.768 1.00 90.19 73 LEU A CA 1
ATOM 540 C C . LEU A 1 73 ? -3.819 -0.003 13.563 1.00 90.19 73 LEU A C 1
ATOM 542 O O . LEU A 1 73 ? -4.620 0.498 14.354 1.00 90.19 73 LEU A O 1
ATOM 546 N N . ALA A 1 74 ? -4.197 -0.772 12.540 1.00 89.75 74 ALA A N 1
ATOM 547 C CA . ALA A 1 74 ? -5.584 -1.115 12.242 1.00 89.75 74 ALA A CA 1
ATOM 548 C C . ALA A 1 74 ? -6.227 -1.894 13.396 1.00 89.75 74 ALA A C 1
ATOM 550 O O . ALA A 1 74 ? -7.335 -1.573 13.824 1.00 89.75 74 ALA A O 1
ATOM 551 N N . THR A 1 75 ? -5.491 -2.850 13.965 1.00 89.94 75 THR A N 1
ATOM 552 C CA . THR A 1 75 ? -5.930 -3.644 15.118 1.00 89.94 75 THR A CA 1
ATOM 553 C C . THR A 1 75 ? -6.250 -2.757 16.323 1.00 89.94 75 THR A C 1
ATOM 555 O O . THR A 1 75 ? -7.321 -2.875 16.916 1.00 89.94 75 THR A O 1
ATOM 558 N N . ARG A 1 76 ? -5.372 -1.800 16.651 1.00 87.94 76 ARG A N 1
ATOM 559 C CA . ARG A 1 76 ? -5.589 -0.847 17.753 1.00 87.94 76 ARG A CA 1
ATOM 560 C C . ARG A 1 76 ? -6.815 0.038 17.533 1.00 87.94 76 ARG A C 1
ATOM 562 O O . ARG A 1 76 ? -7.611 0.198 18.455 1.00 87.94 76 ARG A O 1
ATOM 569 N N . LEU A 1 77 ? -6.977 0.589 16.328 1.00 87.88 77 LEU A N 1
ATOM 570 C CA . LEU A 1 77 ? -8.137 1.418 15.979 1.00 87.88 77 LEU A CA 1
ATOM 571 C C . LEU A 1 77 ? -9.446 0.623 16.039 1.00 87.88 77 LEU A C 1
ATOM 573 O O . LEU A 1 77 ? -10.457 1.130 16.521 1.00 87.88 77 LEU A O 1
ATOM 577 N N . HIS A 1 78 ? -9.424 -0.629 15.582 1.00 87.25 78 HIS A N 1
ATOM 578 C CA . HIS A 1 78 ? -10.590 -1.499 15.621 1.00 87.25 78 HIS A CA 1
ATOM 579 C C . HIS A 1 78 ? -10.990 -1.860 17.054 1.00 87.25 78 HIS A C 1
ATOM 581 O O . HIS A 1 78 ? -12.170 -1.783 17.384 1.00 87.25 78 HIS A O 1
ATOM 587 N N . TRP A 1 79 ? -10.026 -2.192 17.917 1.00 86.56 79 TRP A N 1
ATOM 588 C CA . TRP A 1 79 ? -10.288 -2.506 19.326 1.00 86.56 79 TRP A CA 1
ATOM 589 C C . TRP A 1 79 ? -10.831 -1.313 20.109 1.00 86.56 79 TRP A C 1
ATOM 591 O O . TRP A 1 79 ? -11.722 -1.492 20.933 1.00 86.56 79 TRP A O 1
ATOM 601 N N . ALA A 1 80 ? -10.336 -0.102 19.834 1.00 83.25 80 ALA A N 1
ATOM 602 C CA . ALA A 1 80 ? -10.866 1.115 20.447 1.00 83.25 80 ALA A CA 1
ATOM 603 C C . ALA A 1 80 ? -12.348 1.349 20.090 1.00 83.25 80 ALA A C 1
ATOM 605 O O . ALA A 1 80 ? -13.100 1.868 20.908 1.00 83.25 80 ALA A O 1
ATOM 606 N N . ALA A 1 81 ? -12.773 0.936 18.892 1.00 82.12 81 ALA A N 1
ATOM 607 C CA . ALA A 1 81 ? -14.160 1.035 18.442 1.00 82.12 81 ALA A CA 1
ATOM 608 C C . ALA A 1 81 ? -15.042 -0.147 18.885 1.00 82.12 81 ALA A C 1
ATOM 610 O O . ALA A 1 81 ? -16.240 0.027 19.089 1.00 82.12 81 ALA A O 1
ATOM 611 N N . ASN A 1 82 ? -14.471 -1.352 18.991 1.00 82.69 82 ASN A N 1
ATOM 612 C CA . ASN A 1 82 ? -15.195 -2.606 19.205 1.00 82.69 82 ASN A CA 1
ATOM 613 C C . ASN A 1 82 ? -14.483 -3.477 20.261 1.00 82.69 82 ASN A C 1
ATOM 615 O O . ASN A 1 82 ? -13.675 -4.338 19.909 1.00 82.69 82 ASN A O 1
ATOM 619 N N . PRO A 1 83 ? -14.785 -3.303 21.560 1.00 77.75 83 PRO A N 1
ATOM 620 C CA . PRO A 1 83 ? -14.086 -4.007 22.643 1.00 77.75 83 PRO A CA 1
ATOM 621 C C . PRO A 1 83 ? -14.449 -5.501 22.801 1.00 77.75 83 PRO A C 1
ATOM 623 O O . PRO A 1 83 ? -13.810 -6.210 23.582 1.00 77.75 83 PRO A O 1
ATOM 626 N N . ALA A 1 84 ? -15.457 -6.010 22.083 1.00 81.31 84 ALA A N 1
ATOM 627 C CA . ALA A 1 84 ? -15.923 -7.395 22.200 1.00 81.31 84 ALA A CA 1
ATOM 628 C C . ALA A 1 84 ? -14.859 -8.434 21.780 1.00 81.31 84 ALA A C 1
ATOM 630 O O . ALA A 1 84 ? -14.085 -8.219 20.849 1.00 81.31 84 ALA A O 1
ATOM 631 N N . ALA A 1 85 ? -14.851 -9.612 22.417 1.00 67.50 85 ALA A N 1
ATOM 632 C CA . ALA A 1 85 ? -13.865 -10.667 22.139 1.00 67.50 85 ALA A CA 1
ATOM 633 C C . ALA A 1 85 ? -13.898 -11.173 20.681 1.00 67.50 85 ALA A C 1
ATOM 635 O O . ALA A 1 85 ? -12.842 -11.401 20.095 1.00 67.50 85 ALA A O 1
ATOM 636 N N . ALA A 1 86 ? -15.086 -11.261 20.070 1.00 69.50 86 ALA A N 1
ATOM 637 C CA . ALA A 1 86 ? -15.253 -11.649 18.665 1.00 69.50 86 ALA A CA 1
ATOM 638 C C . ALA A 1 86 ? -14.601 -10.655 17.678 1.00 69.50 86 ALA A C 1
ATOM 640 O O . ALA A 1 86 ? -14.155 -11.048 16.603 1.00 69.50 86 ALA A O 1
ATOM 641 N N . ALA A 1 87 ? -14.467 -9.380 18.059 1.00 74.69 87 ALA A N 1
ATOM 642 C CA . ALA A 1 87 ? -13.836 -8.349 17.235 1.00 74.69 87 ALA A CA 1
ATOM 643 C C . ALA A 1 87 ? -12.299 -8.480 17.180 1.00 74.69 87 ALA A C 1
ATOM 645 O O . ALA A 1 87 ? -11.648 -7.888 16.319 1.00 74.69 87 ALA A O 1
ATOM 646 N N . ARG A 1 88 ? -11.685 -9.285 18.063 1.00 74.62 88 ARG A N 1
ATOM 647 C CA . ARG A 1 88 ? -10.218 -9.399 18.156 1.00 74.62 88 ARG A CA 1
ATOM 648 C C . ARG A 1 88 ? -9.584 -10.087 16.947 1.00 74.62 88 ARG A C 1
ATOM 650 O O . ARG A 1 88 ? -8.477 -9.716 16.574 1.00 74.62 88 ARG A O 1
ATOM 657 N N . GLY A 1 89 ? -10.284 -11.043 16.333 1.00 85.88 89 GLY A N 1
ATOM 658 C CA . GLY A 1 89 ? -9.827 -11.750 15.130 1.00 85.88 89 GLY A CA 1
ATOM 659 C C . GLY A 1 89 ? -10.292 -11.122 13.814 1.00 85.88 89 GLY A C 1
ATOM 660 O O . GLY A 1 89 ? -9.790 -11.494 12.758 1.00 85.88 89 GLY A O 1
ATOM 661 N N . ALA A 1 90 ? -11.224 -10.164 13.859 1.00 89.25 90 ALA A N 1
ATOM 662 C CA . ALA A 1 90 ? -11.864 -9.622 12.662 1.00 89.25 90 ALA A CA 1
ATOM 663 C C . ALA A 1 90 ? -10.872 -8.915 11.726 1.00 89.25 90 ALA A C 1
ATOM 665 O O . ALA A 1 90 ? -10.916 -9.125 10.518 1.00 89.25 90 ALA A O 1
ATOM 666 N N . VAL A 1 91 ? -9.939 -8.130 12.281 1.00 90.69 91 VAL A N 1
ATOM 667 C CA . VAL A 1 91 ? -8.904 -7.435 11.491 1.00 90.69 91 VAL A CA 1
ATOM 668 C C . VAL A 1 91 ? -7.969 -8.429 10.802 1.00 90.69 91 VAL A C 1
ATOM 670 O O . VAL A 1 91 ? -7.647 -8.250 9.636 1.00 90.69 91 VAL A O 1
ATOM 673 N N . TYR A 1 92 ? -7.585 -9.504 11.492 1.00 91.75 92 TYR A N 1
ATOM 674 C CA . TYR A 1 92 ? -6.750 -10.560 10.917 1.00 91.75 92 TYR A CA 1
ATOM 675 C C . TYR A 1 92 ? -7.473 -11.352 9.826 1.00 91.75 92 TYR A C 1
ATOM 677 O O . TYR A 1 92 ? -6.920 -11.566 8.752 1.00 91.75 92 TYR A O 1
ATOM 685 N N . GLY A 1 93 ? -8.731 -11.732 10.063 1.00 93.56 93 GLY A N 1
ATOM 686 C CA . GLY A 1 93 ? -9.548 -12.390 9.044 1.00 93.56 93 GLY A CA 1
ATOM 687 C C . GLY A 1 93 ? -9.731 -11.514 7.802 1.00 93.56 93 GLY A C 1
ATOM 688 O O . GLY A 1 93 ? -9.581 -11.999 6.683 1.00 93.56 93 GLY A O 1
ATOM 689 N N . ALA A 1 94 ? -9.987 -10.217 7.993 1.00 92.56 94 ALA A N 1
ATOM 690 C CA . ALA A 1 94 ? -10.097 -9.257 6.899 1.00 92.56 94 ALA A CA 1
ATOM 691 C C . ALA A 1 94 ? -8.778 -9.086 6.125 1.00 92.56 94 ALA A C 1
ATOM 693 O O . ALA A 1 94 ? -8.818 -9.001 4.901 1.00 92.56 94 ALA A O 1
ATOM 694 N N . ASP A 1 95 ? -7.627 -9.079 6.804 1.00 92.81 95 ASP A N 1
ATOM 695 C CA . ASP A 1 95 ? -6.302 -8.982 6.177 1.00 92.81 95 ASP A CA 1
ATOM 696 C C . ASP A 1 95 ? -5.980 -10.208 5.307 1.00 92.81 95 ASP A C 1
ATOM 698 O O . ASP A 1 95 ? -5.595 -10.068 4.147 1.00 92.81 95 ASP A O 1
ATOM 702 N N . ILE A 1 96 ? -6.226 -11.425 5.805 1.00 95.38 96 ILE A N 1
ATOM 703 C CA . ILE A 1 96 ? -6.004 -12.661 5.036 1.00 95.38 96 ILE A CA 1
ATOM 704 C C . ILE A 1 96 ? -6.948 -12.752 3.833 1.00 95.38 96 ILE A C 1
ATOM 706 O O . ILE A 1 96 ? -6.507 -13.021 2.715 1.00 95.38 96 ILE A O 1
ATOM 710 N N . LEU A 1 97 ? -8.244 -12.500 4.032 1.00 97.00 97 LEU A N 1
ATOM 711 C CA . LEU A 1 97 ? -9.211 -12.527 2.933 1.00 97.00 97 LEU A CA 1
ATOM 712 C C . LEU A 1 97 ? -8.911 -11.432 1.902 1.00 97.00 97 LEU A C 1
ATOM 714 O O . LEU A 1 97 ? -8.909 -11.695 0.700 1.00 97.00 97 LEU A O 1
ATOM 718 N N . GLY A 1 98 ? -8.618 -10.217 2.366 1.00 95.00 98 GLY A N 1
ATOM 719 C CA . GLY A 1 98 ? -8.305 -9.074 1.516 1.00 95.00 98 GLY A CA 1
ATOM 720 C C . GLY A 1 98 ? -7.013 -9.263 0.728 1.00 95.00 98 GLY A C 1
ATOM 721 O O . GLY A 1 98 ? -6.996 -9.004 -0.473 1.00 95.00 98 GLY A O 1
ATOM 722 N N . SER A 1 99 ? -5.950 -9.761 1.362 1.00 94.12 99 SER A N 1
ATOM 723 C CA . SER A 1 99 ? -4.680 -10.046 0.684 1.00 94.12 99 SER A CA 1
ATOM 724 C C . SER A 1 99 ? -4.809 -11.182 -0.328 1.00 94.12 99 SER A C 1
ATOM 726 O O . SER A 1 99 ? -4.254 -11.072 -1.419 1.00 94.12 99 SER A O 1
ATOM 728 N N . CYS A 1 100 ? -5.596 -12.222 -0.036 1.00 97.56 100 CYS A N 1
ATOM 729 C CA . CYS A 1 100 ? -5.890 -13.290 -0.990 1.00 97.56 100 CYS A CA 1
ATOM 730 C C . CYS A 1 100 ? -6.627 -12.754 -2.228 1.00 97.56 100 CYS A C 1
ATOM 732 O O . CYS A 1 100 ? -6.167 -12.941 -3.355 1.00 97.56 100 CYS A O 1
ATOM 734 N N . LEU A 1 101 ? -7.728 -12.023 -2.029 1.00 97.81 101 LEU A N 1
ATOM 735 C CA . LEU A 1 101 ? -8.499 -11.436 -3.127 1.00 97.81 101 LEU A CA 1
ATOM 736 C C . LEU A 1 101 ? -7.685 -10.403 -3.912 1.00 97.81 101 LEU A C 1
ATOM 738 O O . LEU A 1 101 ? -7.720 -10.399 -5.140 1.00 97.81 101 LEU A O 1
ATOM 742 N N . GLY A 1 102 ? -6.928 -9.555 -3.217 1.00 96.56 102 GLY A N 1
ATOM 743 C CA . GLY A 1 102 ? -6.047 -8.566 -3.827 1.00 96.56 102 GLY A CA 1
ATOM 744 C C . GLY A 1 102 ? -4.947 -9.216 -4.660 1.00 96.56 102 GLY A C 1
ATOM 745 O O . GLY A 1 102 ? -4.713 -8.789 -5.787 1.00 96.56 102 GLY A O 1
ATOM 746 N N . ALA A 1 103 ? -4.318 -10.283 -4.158 1.00 96.81 103 ALA A N 1
ATOM 747 C CA . ALA A 1 103 ? -3.311 -11.032 -4.900 1.00 96.81 103 ALA A CA 1
ATOM 748 C C . ALA A 1 103 ? -3.900 -11.653 -6.170 1.00 96.81 103 ALA A C 1
ATOM 750 O O . ALA A 1 103 ? -3.307 -11.500 -7.236 1.00 96.81 103 ALA A O 1
ATOM 751 N N . LEU A 1 104 ? -5.077 -12.285 -6.092 1.00 97.88 104 LEU A N 1
ATOM 752 C CA . LEU A 1 104 ? -5.763 -12.843 -7.262 1.00 97.88 104 LEU A CA 1
ATOM 753 C C . LEU A 1 104 ? -6.128 -11.751 -8.275 1.00 97.88 104 LEU A C 1
ATOM 755 O O . LEU A 1 104 ? -5.782 -11.865 -9.447 1.00 97.88 104 LEU A O 1
ATOM 759 N N . LEU A 1 105 ? -6.763 -10.665 -7.828 1.00 97.50 105 LEU A N 1
ATOM 760 C CA . LEU A 1 105 ? -7.174 -9.561 -8.696 1.00 97.50 105 LEU A CA 1
ATOM 761 C C . LEU A 1 105 ? -5.975 -8.887 -9.373 1.00 97.50 105 LEU A C 1
ATOM 763 O O . LEU A 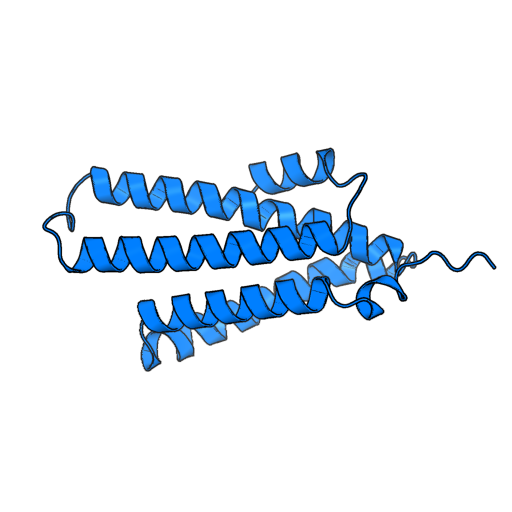1 105 ? -6.021 -8.585 -10.563 1.00 97.50 105 LEU A O 1
ATOM 767 N N . VAL A 1 106 ? -4.888 -8.655 -8.636 1.00 97.50 106 VAL A N 1
ATOM 768 C CA . VAL A 1 106 ? -3.696 -8.004 -9.185 1.00 97.50 106 VAL A CA 1
ATOM 769 C C . VAL A 1 106 ? -2.949 -8.939 -10.135 1.00 97.50 106 VAL A C 1
ATOM 771 O O . VAL A 1 106 ? -2.600 -8.520 -11.235 1.00 97.50 106 VAL A O 1
ATOM 774 N N . SER A 1 107 ? -2.719 -10.196 -9.748 1.00 96.62 107 SER A N 1
ATOM 775 C CA . SER A 1 107 ? -1.897 -11.130 -10.533 1.00 96.62 107 SER A CA 1
ATOM 776 C C . SER A 1 107 ? -2.609 -11.713 -11.752 1.00 96.62 107 SER A C 1
ATOM 778 O O . SER A 1 107 ? -1.992 -11.814 -12.809 1.00 96.62 107 SER A O 1
ATOM 780 N N . LEU A 1 108 ? -3.891 -12.070 -11.634 1.00 97.44 108 LEU A N 1
ATOM 781 C CA . LEU A 1 108 ? -4.644 -12.721 -12.711 1.00 97.44 108 LEU A CA 1
ATOM 782 C C . LEU A 1 108 ? -5.322 -11.727 -13.653 1.00 97.44 108 LEU A C 1
ATOM 784 O O . LEU A 1 108 ? -5.627 -12.087 -14.786 1.00 97.44 108 LEU A O 1
ATOM 788 N N . TRP A 1 109 ? -5.581 -10.497 -13.199 1.00 97.31 109 TRP A N 1
ATOM 789 C CA . TRP A 1 109 ? -6.362 -9.531 -13.973 1.00 97.31 109 TRP A CA 1
ATOM 790 C C . TRP A 1 109 ? -5.640 -8.201 -14.186 1.00 97.31 109 TRP A C 1
ATOM 792 O O . TRP A 1 109 ? -5.382 -7.837 -15.331 1.00 97.31 109 TRP A O 1
ATOM 802 N N . ALA A 1 110 ? -5.250 -7.484 -13.129 1.00 96.38 110 ALA A N 1
ATOM 803 C CA . ALA A 1 110 ? -4.716 -6.132 -13.300 1.00 96.38 110 ALA A CA 1
ATOM 804 C C . ALA A 1 110 ? -3.375 -6.113 -14.054 1.00 96.38 110 ALA A C 1
ATOM 806 O O . ALA A 1 110 ? -3.216 -5.358 -15.014 1.00 96.38 110 ALA A O 1
ATOM 807 N N . LEU A 1 111 ? -2.426 -6.969 -13.660 1.00 96.56 111 LEU A N 1
ATOM 808 C CA . LEU A 1 111 ? -1.119 -7.043 -14.310 1.00 96.56 111 LEU A CA 1
ATOM 809 C C . LEU A 1 111 ? -1.213 -7.526 -15.769 1.00 96.56 111 LEU A C 1
ATOM 811 O O . LEU A 1 111 ? -0.616 -6.858 -16.613 1.00 96.56 111 LEU A O 1
ATOM 815 N N . PRO A 1 112 ? -1.957 -8.599 -16.115 1.00 96.56 112 PRO A N 1
ATOM 816 C CA . PRO A 1 112 ? -2.080 -9.032 -17.508 1.00 96.56 112 PRO A CA 1
ATOM 817 C C . PRO A 1 112 ? -2.791 -8.026 -18.421 1.00 96.56 112 PRO A C 1
ATOM 819 O O . PRO A 1 112 ? -2.397 -7.884 -19.575 1.00 96.56 112 PRO A O 1
ATOM 822 N N . LEU A 1 113 ? -3.823 -7.327 -17.932 1.00 97.44 113 LEU A N 1
ATOM 823 C CA . LEU A 1 113 ? -4.605 -6.408 -18.768 1.00 97.44 113 LEU A CA 1
ATOM 824 C C . LEU A 1 113 ? -3.989 -5.010 -18.862 1.00 97.44 113 LEU A C 1
ATOM 826 O O . LEU A 1 113 ? -4.005 -4.408 -19.933 1.00 97.44 113 LEU A O 1
ATOM 830 N N . TYR A 1 114 ? -3.479 -4.470 -17.753 1.00 95.62 114 TYR A N 1
ATOM 831 C CA . TYR A 1 114 ? -3.018 -3.078 -17.680 1.00 95.62 114 TYR A CA 1
ATOM 832 C C . TYR A 1 114 ? -1.493 -2.944 -17.624 1.00 95.62 114 TYR A C 1
ATOM 834 O O . TYR A 1 114 ? -0.956 -1.847 -17.790 1.00 95.62 114 TYR A O 1
ATOM 842 N N . GLY A 1 115 ? -0.775 -4.040 -17.380 1.00 95.19 115 GLY A N 1
ATOM 843 C CA . GLY A 1 115 ? 0.661 -4.018 -17.145 1.00 95.19 115 GLY A CA 1
ATOM 844 C C . GLY A 1 115 ? 1.039 -3.410 -15.792 1.00 95.19 115 GLY A C 1
ATOM 845 O O . GLY A 1 115 ? 0.213 -2.903 -15.025 1.00 95.19 115 GLY A O 1
ATOM 846 N N . ILE A 1 116 ? 2.338 -3.450 -15.489 1.00 93.50 116 ILE A N 1
ATOM 847 C CA . ILE A 1 116 ? 2.878 -3.007 -14.196 1.00 93.50 116 ILE A CA 1
ATOM 848 C C . ILE A 1 116 ? 2.638 -1.505 -13.940 1.00 93.50 116 ILE A C 1
ATOM 850 O O . ILE A 1 116 ? 2.114 -1.178 -12.873 1.00 93.50 116 ILE A O 1
ATOM 854 N N . PRO A 1 117 ? 2.952 -0.567 -14.864 1.00 92.44 117 PRO A N 1
ATOM 855 C CA . PRO A 1 117 ? 2.874 0.862 -14.552 1.00 92.44 117 PRO A CA 1
ATOM 856 C C . PRO A 1 117 ? 1.453 1.337 -14.234 1.00 92.44 117 PRO A C 1
ATOM 858 O O . PRO A 1 117 ? 1.246 2.029 -13.239 1.00 92.44 117 PRO A O 1
ATOM 861 N N . ALA A 1 118 ? 0.463 0.937 -15.037 1.00 94.44 118 ALA A N 1
ATOM 862 C CA . ALA A 1 118 ? -0.927 1.325 -14.812 1.00 94.44 118 ALA A CA 1
ATOM 863 C C . ALA A 1 118 ? -1.498 0.681 -13.539 1.00 94.44 118 ALA A C 1
ATOM 865 O O . ALA A 1 118 ? -2.208 1.346 -12.786 1.00 94.44 118 ALA A O 1
ATOM 866 N N . THR A 1 119 ? -1.117 -0.567 -13.241 1.00 97.25 119 THR A N 1
ATOM 867 C CA . THR A 1 119 ? -1.489 -1.231 -11.983 1.00 97.25 119 THR A CA 1
ATOM 868 C C . THR A 1 119 ? -0.938 -0.475 -10.771 1.00 97.25 119 THR A C 1
ATOM 870 O O . THR A 1 119 ? -1.679 -0.208 -9.827 1.00 97.25 119 THR A O 1
ATOM 873 N N . LEU A 1 120 ? 0.333 -0.053 -10.800 1.00 96.44 120 LEU A N 1
ATOM 874 C CA . LEU A 1 120 ? 0.936 0.734 -9.717 1.00 96.44 120 LEU A CA 1
ATOM 875 C C . LEU A 1 120 ? 0.245 2.091 -9.528 1.00 96.44 120 LEU A C 1
ATOM 877 O O . LEU A 1 120 ? -0.016 2.485 -8.391 1.00 96.44 120 LEU A O 1
ATOM 881 N N . LEU A 1 121 ? -0.093 2.786 -10.619 1.00 96.69 121 LEU A N 1
ATOM 882 C CA . LEU A 1 121 ? -0.841 4.046 -10.561 1.00 96.69 121 LEU A CA 1
ATOM 883 C C . LEU A 1 121 ? -2.250 3.849 -9.984 1.00 96.69 121 LEU A C 1
ATOM 885 O O . LEU A 1 121 ? -2.679 4.635 -9.140 1.00 96.69 121 LEU A O 1
ATOM 889 N N . GLY A 1 122 ? -2.947 2.780 -10.378 1.00 97.50 122 GLY A N 1
ATOM 890 C CA . GLY A 1 122 ? -4.256 2.422 -9.827 1.00 97.50 122 GLY A CA 1
ATOM 891 C C . GLY A 1 122 ? -4.198 2.121 -8.328 1.00 97.50 122 GLY A C 1
ATOM 892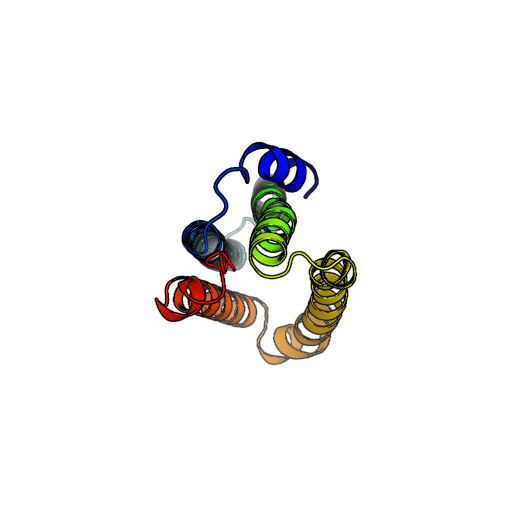 O O . GLY A 1 122 ? -5.002 2.644 -7.556 1.00 97.50 122 GLY A O 1
ATOM 893 N N . LEU A 1 123 ? -3.199 1.354 -7.882 1.00 97.25 123 LEU A N 1
ATOM 894 C CA . LEU A 1 123 ? -2.972 1.077 -6.460 1.00 97.25 123 LEU A CA 1
ATOM 895 C C . LEU A 1 123 ? -2.583 2.338 -5.672 1.00 97.25 123 LEU A C 1
ATOM 897 O O . LEU A 1 123 ? -2.977 2.484 -4.511 1.00 97.25 123 LEU A O 1
ATOM 901 N N . ALA A 1 124 ? -1.840 3.266 -6.283 1.00 97.81 124 ALA A N 1
ATOM 902 C CA . ALA A 1 124 ? -1.526 4.554 -5.674 1.00 97.81 124 ALA A CA 1
ATOM 903 C C . ALA A 1 124 ? -2.797 5.396 -5.492 1.00 97.81 124 ALA A C 1
ATOM 905 O O . ALA A 1 124 ? -3.027 5.930 -4.407 1.00 97.81 124 ALA A O 1
ATOM 906 N N . ALA A 1 125 ? -3.660 5.453 -6.511 1.00 97.75 125 ALA A N 1
ATOM 907 C CA . ALA A 1 125 ? -4.953 6.128 -6.433 1.00 97.75 125 ALA A CA 1
ATOM 908 C C . ALA A 1 125 ? -5.860 5.507 -5.358 1.00 97.75 125 ALA A C 1
ATOM 910 O O . ALA A 1 125 ? -6.460 6.236 -4.566 1.00 97.75 125 ALA A O 1
ATOM 911 N N . LEU A 1 126 ? -5.899 4.173 -5.261 1.00 96.69 126 LEU A N 1
ATOM 912 C CA . LEU A 1 126 ? -6.642 3.464 -4.218 1.00 96.69 126 LEU A CA 1
ATOM 913 C C . LEU A 1 126 ? -6.147 3.850 -2.817 1.00 96.69 126 LEU A C 1
ATOM 915 O O . LEU A 1 126 ? -6.949 4.193 -1.950 1.00 96.69 126 LEU A O 1
ATOM 919 N N . ASN A 1 127 ? -4.828 3.872 -2.604 1.00 96.94 127 ASN A N 1
ATOM 920 C CA . ASN A 1 127 ? -4.237 4.294 -1.333 1.00 96.94 127 ASN A CA 1
ATOM 921 C C . ASN A 1 127 ? -4.541 5.766 -1.007 1.00 96.94 127 ASN A C 1
ATOM 923 O O . ASN A 1 127 ? -4.849 6.094 0.138 1.00 96.94 127 ASN A O 1
ATOM 927 N N . LEU A 1 128 ? -4.537 6.664 -1.995 1.00 96.94 128 LEU A N 1
ATOM 928 C CA . LEU A 1 128 ? -4.974 8.049 -1.786 1.00 96.94 128 LEU A CA 1
ATOM 929 C C . LEU A 1 128 ? -6.458 8.133 -1.404 1.00 96.94 128 LEU A C 1
ATOM 931 O O . LEU A 1 128 ? -6.811 8.910 -0.516 1.00 96.94 128 LEU A O 1
ATOM 935 N N . GLY A 1 129 ? -7.311 7.303 -2.009 1.00 96.19 129 GLY A N 1
ATOM 936 C CA . GLY A 1 129 ? -8.718 7.165 -1.632 1.00 96.19 129 GLY A CA 1
ATOM 937 C C . GLY A 1 129 ? -8.882 6.737 -0.172 1.00 96.19 129 GLY A C 1
ATOM 938 O O . GLY A 1 129 ? -9.593 7.393 0.590 1.00 96.19 129 GLY A O 1
ATOM 939 N N . MET A 1 130 ? -8.146 5.711 0.262 1.00 93.38 130 MET A N 1
ATOM 940 C CA . MET A 1 130 ? -8.140 5.265 1.662 1.00 93.38 130 MET A CA 1
ATOM 941 C C . MET A 1 130 ? -7.638 6.355 2.614 1.00 93.38 130 MET A C 1
ATOM 943 O O . MET A 1 130 ? -8.233 6.590 3.669 1.00 93.38 130 MET A O 1
ATOM 947 N N . ALA A 1 131 ? -6.591 7.086 2.222 1.00 94.31 131 ALA A N 1
ATOM 948 C CA . ALA A 1 131 ? -6.089 8.221 2.985 1.00 94.31 131 ALA A CA 1
ATOM 949 C C . ALA A 1 131 ? -7.131 9.344 3.118 1.00 94.31 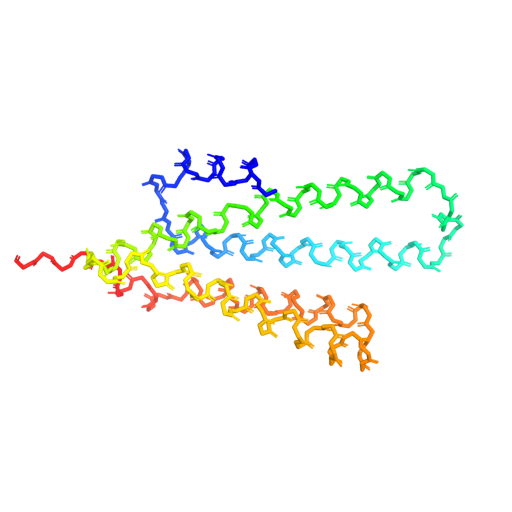131 ALA A C 1
ATOM 951 O O . ALA A 1 131 ? -7.238 9.956 4.183 1.00 94.31 131 ALA A O 1
ATOM 952 N N . ALA A 1 132 ? -7.909 9.612 2.067 1.00 93.69 132 ALA A N 1
ATOM 953 C CA . ALA A 1 132 ? -8.989 10.592 2.093 1.00 93.69 132 ALA A CA 1
ATOM 954 C C . ALA A 1 132 ? -10.132 10.145 3.017 1.00 93.69 132 ALA A C 1
ATOM 956 O O . ALA A 1 132 ? -10.548 10.915 3.883 1.00 93.69 132 ALA A O 1
ATOM 957 N N . ILE A 1 133 ? -10.575 8.887 2.910 1.00 91.06 133 ILE A N 1
ATOM 958 C CA . ILE A 1 133 ? -11.636 8.312 3.755 1.00 91.06 133 ILE A CA 1
ATOM 959 C C . ILE A 1 133 ? -11.256 8.390 5.238 1.00 91.06 133 ILE A C 1
ATOM 961 O O . ILE A 1 133 ? -12.050 8.844 6.064 1.00 91.06 133 ILE A O 1
ATOM 965 N N . ALA A 1 134 ? -10.018 8.030 5.580 1.00 88.38 134 ALA A N 1
ATOM 966 C CA . ALA A 1 134 ? -9.517 8.073 6.953 1.00 88.38 134 ALA A CA 1
ATOM 967 C C . ALA A 1 134 ? -9.427 9.501 7.540 1.00 88.38 134 ALA A C 1
ATOM 969 O O . ALA A 1 134 ? -9.330 9.664 8.758 1.00 88.38 134 ALA A O 1
ATOM 970 N N . ARG A 1 135 ? -9.476 10.549 6.703 1.00 86.38 135 ARG A N 1
ATOM 971 C CA . ARG A 1 135 ? -9.516 11.961 7.132 1.00 86.38 135 ARG A CA 1
ATOM 972 C C . ARG A 1 135 ? -10.931 12.506 7.314 1.00 86.38 135 ARG A C 1
ATOM 974 O O . ARG A 1 135 ? -11.075 13.562 7.929 1.00 86.38 135 ARG A O 1
ATOM 981 N N . LEU A 1 136 ? -11.962 11.829 6.804 1.00 85.38 136 LEU A N 1
ATOM 982 C CA . LEU A 1 136 ? -13.333 12.330 6.882 1.00 85.38 136 LEU A CA 1
ATOM 983 C C . LEU A 1 136 ? -13.815 12.402 8.343 1.00 85.38 136 LEU A C 1
ATOM 985 O O . LEU A 1 136 ? -13.650 11.433 9.087 1.00 85.38 136 LEU A O 1
ATOM 989 N N . PRO A 1 137 ? -14.483 13.496 8.758 1.00 58.59 137 PRO A N 1
ATOM 990 C CA . PRO A 1 137 ? -14.901 13.724 10.147 1.00 58.59 137 PRO A CA 1
ATOM 991 C C . PRO A 1 137 ? -15.903 12.685 10.690 1.00 58.59 137 PRO A C 1
ATOM 993 O O . PRO A 1 137 ? -16.046 12.540 11.903 1.00 58.59 137 PRO A O 1
ATOM 996 N N . GLY A 1 138 ? -16.559 11.908 9.818 1.00 58.38 138 GLY A N 1
ATOM 997 C CA . GLY A 1 138 ? -17.461 10.813 10.197 1.00 58.38 138 GLY A CA 1
ATOM 998 C C . GLY A 1 138 ? -16.765 9.507 10.610 1.00 58.38 138 GLY A C 1
ATOM 999 O O . GLY A 1 138 ? -17.353 8.724 11.356 1.00 58.38 138 GLY A O 1
ATOM 1000 N N . SER A 1 139 ? -15.511 9.282 10.195 1.00 54.09 139 SER A N 1
ATOM 1001 C CA . SER A 1 139 ? -14.722 8.115 10.631 1.00 54.09 139 SER A CA 1
ATOM 1002 C C . SER A 1 139 ? -14.314 8.221 12.109 1.00 54.09 139 SER A C 1
ATOM 1004 O O . SER A 1 139 ? -14.190 7.214 12.799 1.00 54.09 139 SER A O 1
ATOM 1006 N N . LEU A 1 140 ? -14.220 9.453 12.621 1.00 50.78 140 LEU A N 1
ATOM 1007 C CA . LEU A 1 140 ? -13.871 9.786 14.006 1.00 50.78 140 LEU A CA 1
ATOM 1008 C C . LEU A 1 140 ? -15.048 9.639 14.990 1.00 50.78 140 LEU A C 1
ATOM 1010 O O . LEU A 1 140 ? -14.825 9.453 16.182 1.00 50.78 140 LEU A O 1
ATOM 1014 N N . ARG A 1 141 ? -16.303 9.690 14.517 1.00 48.88 141 ARG A N 1
ATOM 1015 C CA . ARG A 1 141 ? -17.503 9.652 15.381 1.00 48.88 141 ARG A CA 1
ATOM 1016 C C . ARG A 1 141 ? -17.927 8.247 15.824 1.00 48.88 141 ARG A C 1
ATOM 1018 O O . ARG A 1 141 ? -18.619 8.130 16.828 1.00 48.88 141 ARG A O 1
ATOM 1025 N N . ARG A 1 142 ? -17.515 7.187 15.118 1.00 51.06 142 ARG A N 1
ATOM 1026 C CA . ARG A 1 142 ? -17.781 5.785 15.518 1.00 51.06 142 ARG A CA 1
ATOM 1027 C C . ARG A 1 142 ? -16.730 5.208 16.479 1.00 51.06 142 ARG A C 1
ATOM 1029 O O . ARG A 1 142 ? -16.907 4.092 16.944 1.00 51.06 142 ARG A O 1
ATOM 1036 N N . MET A 1 143 ? -15.655 5.950 16.757 1.00 50.72 143 MET A N 1
ATOM 1037 C CA . MET A 1 143 ? -14.507 5.513 17.569 1.00 50.72 143 MET A CA 1
ATOM 1038 C C . MET A 1 143 ? -14.413 6.203 18.939 1.00 50.72 143 MET A C 1
ATOM 1040 O O . MET A 1 143 ? -13.514 5.887 19.713 1.00 50.72 143 MET A O 1
ATOM 1044 N N . ALA A 1 144 ? -15.303 7.152 19.250 1.00 44.44 144 ALA A N 1
ATOM 1045 C CA . ALA A 1 144 ? -15.361 7.735 20.586 1.00 44.44 144 ALA A CA 1
ATOM 1046 C C . ALA A 1 144 ? -15.947 6.701 21.568 1.00 44.44 144 ALA A C 1
ATOM 1048 O O . ALA A 1 144 ? -17.002 6.134 21.261 1.00 44.44 144 ALA A O 1
ATOM 1049 N N . PRO A 1 145 ? -15.309 6.447 22.727 1.00 44.91 145 PRO A N 1
ATOM 1050 C CA . PRO A 1 145 ? -15.869 5.563 23.736 1.00 44.91 145 PRO A CA 1
ATOM 1051 C C . PRO A 1 145 ? -17.231 6.109 24.159 1.00 44.91 145 PRO A C 1
ATOM 1053 O O . PRO A 1 145 ? -17.353 7.239 24.636 1.00 44.91 145 PRO A O 1
ATOM 1056 N N . ARG A 1 146 ? -18.276 5.305 23.955 1.00 45.25 146 ARG A N 1
ATOM 1057 C CA . ARG A 1 146 ? -19.564 5.545 24.596 1.00 45.25 146 ARG A CA 1
ATOM 1058 C C . ARG A 1 146 ? -19.368 5.244 26.076 1.00 45.25 146 ARG A C 1
ATOM 1060 O O . ARG A 1 146 ? -19.387 4.087 26.472 1.00 45.25 146 ARG A O 1
ATOM 1067 N N . HIS A 1 147 ? -19.117 6.286 26.861 1.00 44.59 147 HIS A N 1
ATOM 1068 C CA . HIS A 1 147 ? -19.329 6.227 28.299 1.00 44.59 147 HIS A CA 1
ATOM 1069 C C . HIS A 1 147 ? -20.841 6.119 28.518 1.00 44.59 147 HIS A C 1
ATOM 1071 O O . HIS A 1 147 ? -21.567 7.095 28.330 1.00 44.59 147 HIS A O 1
ATOM 1077 N N . SER A 1 148 ? -21.296 4.902 28.805 1.00 43.91 148 SER A N 1
ATOM 1078 C CA . SER A 1 148 ? -22.582 4.608 29.438 1.00 43.91 148 SER A CA 1
ATOM 1079 C C . SER A 1 148 ? -22.311 4.152 30.857 1.00 43.91 148 SER A C 1
ATOM 1081 O O . SER A 1 148 ? -21.446 3.252 30.977 1.00 43.91 148 SER A O 1
#

Foldseek 3Di:
DVLLQVVLLVPLPPQALLVLLVLLLVLLVLLVVVLVLVVCCVPDPCVDDPVNVVVVVVSVVVVCNSVSNNLSSVQSQQCLLPVDPVSNCVSVVCCVVVVVVVCCCCVVPVCVPPNSNVSSNVSSVVSNVSSVVSPDPVSVVSRPDPPD

pLDDT: mean 85.48, std 13.72, range [43.91, 97.88]

Secondary structure (DSSP, 8-state):
-HHHHHHHHHHGGG--HHHHHHHHHHHHHHHHHHHHHHHHHHHSSGGGSHHHHHHHHHHHHHHHHHHHHHHHHHHHHHHHH--SGGGGTHHHHHHHHHHHHHHHIIIIIIHHHHHHHHHHHHHHHHHHHHHHHHHSTTTTTTSS----

Radius of gyration: 17.68 Å; chains: 1; bounding box: 47×27×50 Å